Protein AF-A0A8X6L268-F1 (afdb_monomer_lite)

Sequence (143 aa):
MTLQFASKLGLEKKKINLAVSGLSENSTNIKWKINDAFISNNDSSYTSPLDFLIVPRITDFVPSIQPNLKIKRFNDINRSILADPSFDKPGKIDMIIGAELFYQILKDGRKVISDNVTLINSVFGFIVSGSILMQLTIKVIVS

Structure (mmCIF, N/CA/C/O backbone):
data_AF-A0A8X6L268-F1
#
_entry.id   AF-A0A8X6L268-F1
#
loop_
_atom_site.group_PDB
_atom_site.id
_atom_site.type_symbol
_atom_site.label_atom_id
_atom_site.label_alt_id
_atom_site.label_comp_id
_atom_site.label_asym_id
_atom_site.label_entity_id
_atom_site.label_seq_id
_atom_site.pdbx_PDB_ins_code
_atom_site.Cartn_x
_atom_site.Cartn_y
_atom_site.Cartn_z
_atom_site.occupancy
_atom_site.B_iso_or_equiv
_atom_site.auth_seq_id
_atom_site.auth_comp_id
_atom_site.auth_asym_id
_atom_site.auth_atom_id
_atom_site.pdbx_PDB_model_num
ATOM 1 N N . MET A 1 1 ? -7.104 -0.866 6.030 1.00 93.56 1 MET A N 1
ATOM 2 C CA . MET A 1 1 ? -6.013 -1.790 6.428 1.00 93.56 1 MET A CA 1
ATOM 3 C C . MET A 1 1 ? -6.600 -3.156 6.773 1.00 93.56 1 MET A C 1
ATOM 5 O O . MET A 1 1 ? -7.742 -3.216 7.221 1.00 93.56 1 MET A O 1
ATOM 9 N N . THR A 1 2 ? -5.869 -4.251 6.564 1.00 96.06 2 THR A N 1
ATOM 10 C CA . THR A 1 2 ? -6.323 -5.594 6.955 1.00 96.06 2 THR A CA 1
ATOM 11 C C . THR A 1 2 ? -6.147 -5.850 8.454 1.00 96.06 2 THR A C 1
ATOM 13 O O . THR A 1 2 ? -5.212 -5.358 9.088 1.00 96.06 2 THR A O 1
ATOM 16 N N . LEU A 1 3 ? -7.023 -6.675 9.035 1.00 95.75 3 LEU A N 1
ATOM 17 C CA . LEU A 1 3 ? -6.918 -7.097 10.437 1.00 95.75 3 LEU A CA 1
ATOM 18 C C . LEU A 1 3 ? -5.600 -7.833 10.727 1.00 95.75 3 LEU A C 1
ATOM 20 O O . LEU A 1 3 ? -5.016 -7.656 11.799 1.00 95.75 3 LEU A O 1
ATOM 24 N N . GLN A 1 4 ? -5.137 -8.649 9.776 1.00 95.50 4 GLN A N 1
ATOM 25 C CA . GLN A 1 4 ? -3.873 -9.376 9.885 1.00 95.50 4 GLN A CA 1
ATOM 26 C C . GLN A 1 4 ? -2.697 -8.400 10.005 1.00 95.50 4 GLN A C 1
ATOM 28 O O . GLN A 1 4 ? -1.884 -8.544 10.918 1.00 95.50 4 GLN A O 1
ATOM 33 N N . PHE A 1 5 ? -2.637 -7.387 9.137 1.00 95.44 5 PHE A N 1
ATOM 34 C CA . PHE A 1 5 ? -1.551 -6.411 9.140 1.00 95.44 5 PHE A CA 1
ATOM 35 C C . PHE A 1 5 ? -1.571 -5.527 10.388 1.00 95.44 5 PHE A C 1
ATOM 37 O O . PHE A 1 5 ? -0.555 -5.409 11.067 1.00 95.44 5 PHE A O 1
ATOM 44 N N . ALA A 1 6 ? -2.746 -5.020 10.773 1.00 95.38 6 ALA A N 1
ATOM 45 C CA . ALA A 1 6 ? -2.916 -4.263 12.013 1.00 95.38 6 ALA A CA 1
ATOM 46 C C . ALA A 1 6 ? -2.422 -5.041 13.246 1.00 95.38 6 ALA A C 1
ATOM 48 O O . ALA A 1 6 ? -1.781 -4.482 14.129 1.00 95.38 6 ALA A O 1
ATOM 49 N N . SER A 1 7 ? -2.711 -6.346 13.302 1.00 94.94 7 SER A N 1
ATOM 50 C CA . SER A 1 7 ? -2.280 -7.205 14.412 1.00 94.94 7 SER A CA 1
ATOM 51 C C . SER A 1 7 ? -0.780 -7.492 14.372 1.00 94.94 7 SER A C 1
ATOM 53 O O . SER A 1 7 ? -0.146 -7.495 15.421 1.00 94.94 7 SER A O 1
ATOM 55 N N . LYS A 1 8 ? -0.201 -7.676 13.178 1.00 96.38 8 LYS A N 1
ATOM 56 C CA . LYS A 1 8 ? 1.249 -7.839 12.992 1.00 96.38 8 LYS A CA 1
ATOM 57 C C . LYS A 1 8 ? 2.027 -6.608 13.463 1.00 96.38 8 LYS A C 1
ATOM 59 O O . LYS A 1 8 ? 3.102 -6.760 14.029 1.00 96.38 8 LYS A O 1
ATOM 64 N N . LEU A 1 9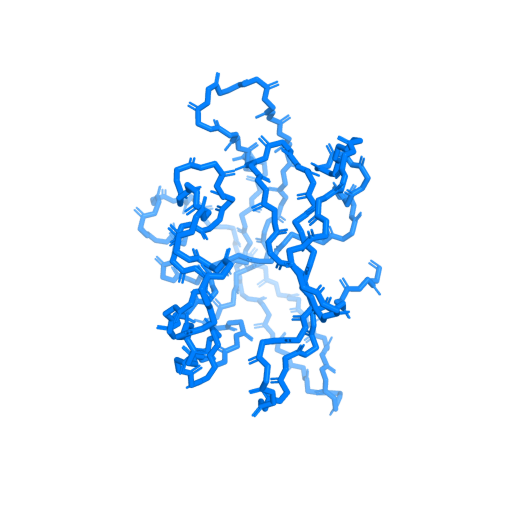 ? 1.482 -5.416 13.234 1.00 94.06 9 LEU A N 1
ATOM 65 C CA . LEU A 1 9 ? 2.071 -4.153 13.678 1.00 94.06 9 LEU A CA 1
ATOM 66 C C . LEU A 1 9 ? 1.806 -3.837 15.160 1.00 94.06 9 LEU A C 1
ATOM 68 O O . LEU A 1 9 ? 2.338 -2.857 15.666 1.00 94.06 9 LEU A O 1
ATOM 72 N N . GLY A 1 10 ? 0.980 -4.628 15.853 1.00 95.62 10 GLY A N 1
ATOM 73 C CA . GLY A 1 10 ? 0.621 -4.366 17.248 1.00 95.62 10 GLY A CA 1
ATOM 74 C C . GLY A 1 10 ? -0.185 -3.078 17.452 1.00 95.62 10 GLY A C 1
ATOM 75 O O . GLY A 1 10 ? -0.168 -2.525 18.546 1.00 95.62 10 GLY A O 1
ATOM 76 N N . LEU A 1 11 ? -0.878 -2.589 16.416 1.00 95.12 11 LEU A N 1
ATOM 77 C CA . LEU A 1 11 ? -1.604 -1.319 16.480 1.00 95.12 11 LEU A CA 1
ATOM 78 C C . LEU A 1 11 ? -2.873 -1.443 17.327 1.00 95.12 11 LEU A C 1
ATOM 80 O O . LEU A 1 11 ? -3.635 -2.414 17.208 1.00 95.12 11 LEU A O 1
ATOM 84 N N . GLU A 1 12 ? -3.118 -0.424 18.149 1.00 95.81 12 GLU A N 1
ATOM 85 C CA . GLU A 1 12 ? -4.331 -0.316 18.950 1.00 95.81 12 GLU A CA 1
ATOM 86 C C . GLU A 1 12 ? -5.553 -0.081 18.052 1.00 95.81 12 GLU A C 1
ATOM 88 O O . GLU A 1 12 ? -5.537 0.720 17.117 1.00 95.81 12 GLU A O 1
ATOM 93 N N . LYS A 1 13 ? -6.635 -0.812 18.333 1.00 96.38 13 LYS A N 1
ATOM 94 C CA . LYS A 1 13 ? -7.870 -0.787 17.545 1.00 96.38 13 LYS A CA 1
ATOM 95 C C . LYS A 1 13 ? -8.993 -0.203 18.388 1.00 96.38 13 LYS A C 1
ATOM 97 O O . LYS A 1 13 ? -9.313 -0.727 19.453 1.00 96.38 13 LYS A O 1
ATOM 102 N N . LYS A 1 14 ? -9.679 0.803 17.857 1.00 97.94 14 LYS A N 1
ATOM 103 C CA . LYS A 1 14 ? -10.867 1.408 18.461 1.00 97.94 14 LYS A CA 1
ATOM 104 C C . LYS A 1 14 ? -12.140 0.792 17.885 1.00 97.94 14 LYS A C 1
ATOM 106 O O . LYS A 1 14 ? -12.265 0.663 16.666 1.00 97.94 14 LYS A O 1
ATOM 111 N N . LYS A 1 15 ? -13.095 0.428 18.750 1.00 97.81 15 LYS A N 1
ATOM 112 C CA . LYS A 1 15 ? -14.415 -0.072 18.326 1.00 97.81 15 LYS A CA 1
ATOM 113 C C . LYS A 1 15 ? -15.201 1.020 17.611 1.00 97.81 15 LYS A C 1
ATOM 115 O O . LYS A 1 15 ? -15.287 2.141 18.108 1.00 97.81 15 LYS A O 1
ATOM 120 N N . ILE A 1 16 ? -15.816 0.657 16.492 1.00 98.12 16 ILE A N 1
ATOM 121 C CA . ILE A 1 16 ? -16.763 1.487 15.742 1.00 98.12 16 ILE A CA 1
ATOM 122 C C . ILE A 1 16 ? -17.883 0.614 15.165 1.00 98.12 16 ILE A C 1
ATOM 124 O O . ILE A 1 16 ? -17.789 -0.613 15.175 1.00 98.12 16 ILE A O 1
ATOM 128 N N . ASN A 1 17 ? -18.943 1.252 14.675 1.00 97.44 17 ASN A N 1
ATOM 129 C CA . ASN A 1 17 ? -20.015 0.606 13.925 1.00 97.44 17 ASN A CA 1
ATOM 130 C C . ASN A 1 17 ? -20.316 1.470 12.696 1.00 97.44 17 ASN A C 1
ATOM 132 O O . ASN A 1 17 ? -21.037 2.460 12.804 1.00 97.44 17 ASN A O 1
ATOM 136 N N . LEU A 1 18 ? -19.679 1.149 11.569 1.00 97.12 18 LEU A N 1
ATOM 137 C CA . LEU A 1 18 ? -19.751 1.938 10.339 1.00 97.12 18 LEU A CA 1
ATOM 138 C C . LEU A 1 18 ? -19.957 1.018 9.136 1.00 97.12 18 LEU A C 1
ATOM 140 O O . LEU A 1 18 ? -19.090 0.202 8.831 1.00 97.12 18 LEU A O 1
ATOM 144 N N . ALA A 1 19 ? -21.062 1.190 8.416 1.00 95.94 19 ALA A N 1
ATOM 145 C CA . ALA A 1 19 ? -21.267 0.520 7.139 1.00 95.94 19 ALA A CA 1
ATOM 146 C C . ALA A 1 19 ? -20.472 1.230 6.034 1.00 95.94 19 ALA A C 1
ATOM 148 O O . ALA A 1 19 ? -20.593 2.441 5.858 1.00 95.94 19 ALA A O 1
ATOM 149 N N . VAL A 1 20 ? -19.672 0.468 5.286 1.00 93.19 20 VAL A N 1
ATOM 150 C CA . VAL A 1 20 ? -18.963 0.942 4.091 1.00 93.19 20 VAL A CA 1
ATOM 151 C C . VAL A 1 20 ? -19.443 0.137 2.896 1.00 93.19 20 VAL A C 1
ATOM 153 O O . VAL A 1 20 ? -19.316 -1.087 2.890 1.00 93.19 20 VAL A O 1
ATOM 156 N N . SER A 1 21 ? -19.980 0.820 1.890 1.00 93.00 21 SER A N 1
ATOM 157 C CA . SER A 1 21 ? -20.415 0.211 0.632 1.00 93.00 21 SER A CA 1
ATOM 158 C C . SER A 1 21 ? -19.303 0.263 -0.410 1.00 93.00 21 SER A C 1
ATOM 160 O O . SER A 1 21 ? -18.594 1.261 -0.521 1.00 93.00 21 SER A O 1
ATOM 162 N N . GLY A 1 22 ? -19.148 -0.823 -1.164 1.00 86.69 22 GLY A N 1
ATOM 163 C CA . GLY A 1 22 ? -18.164 -0.954 -2.235 1.00 86.69 22 GLY A CA 1
ATOM 164 C C . GLY A 1 22 ? -18.790 -1.398 -3.556 1.00 86.69 22 GLY A C 1
ATOM 165 O O . GLY A 1 22 ? -19.937 -1.079 -3.867 1.00 86.69 22 GLY A O 1
ATOM 166 N N . LEU A 1 23 ? -18.016 -2.146 -4.347 1.00 86.38 23 LEU A N 1
ATOM 167 C CA . LEU A 1 23 ? -18.432 -2.637 -5.662 1.00 86.38 23 LEU A CA 1
ATOM 168 C C . LEU A 1 23 ? -19.732 -3.453 -5.586 1.00 86.38 23 LEU A C 1
ATOM 170 O O . LEU A 1 23 ? -19.868 -4.353 -4.754 1.00 86.38 23 LEU A O 1
ATOM 174 N N . SER A 1 24 ? -20.642 -3.188 -6.525 1.00 89.31 24 SER A N 1
ATOM 175 C CA . SER A 1 24 ? -21.971 -3.820 -6.611 1.00 89.31 24 SER A CA 1
ATOM 176 C C . SER A 1 24 ? -22.846 -3.602 -5.368 1.00 89.31 24 SER A C 1
ATOM 178 O O . SER A 1 24 ? -23.580 -4.503 -4.981 1.00 89.31 24 SER A O 1
ATOM 180 N N . GLU A 1 25 ? -22.715 -2.444 -4.705 1.00 88.44 25 GLU A N 1
ATOM 181 C CA . GLU A 1 25 ? -23.462 -2.070 -3.486 1.00 88.44 25 GLU A CA 1
ATOM 182 C C . GLU A 1 25 ? -23.273 -3.033 -2.301 1.00 88.44 25 GLU A C 1
ATOM 184 O O . GLU A 1 25 ? -23.975 -2.958 -1.290 1.00 88.44 25 GLU A O 1
ATOM 189 N N . ASN A 1 26 ? -22.267 -3.907 -2.374 1.00 88.31 26 ASN A N 1
ATOM 190 C CA . ASN A 1 26 ? -21.920 -4.784 -1.271 1.00 88.31 26 ASN A CA 1
ATOM 191 C C . ASN A 1 26 ? -21.404 -3.939 -0.110 1.00 88.31 26 ASN A C 1
ATOM 193 O O . ASN A 1 26 ? -20.383 -3.255 -0.227 1.00 88.31 26 ASN A O 1
ATOM 197 N N . SER A 1 27 ? -22.107 -4.002 1.018 1.00 91.75 27 SER A N 1
ATOM 198 C CA . SER A 1 27 ? -21.722 -3.294 2.231 1.00 91.75 27 SER A CA 1
ATOM 199 C C . SER A 1 27 ? -20.982 -4.212 3.196 1.00 91.75 27 SER A C 1
ATOM 201 O O . SER A 1 27 ? -21.313 -5.381 3.387 1.00 91.75 27 SER A O 1
ATOM 203 N N . THR A 1 28 ? -19.939 -3.671 3.815 1.00 93.19 28 THR A N 1
ATOM 204 C CA . THR A 1 28 ? -19.205 -4.307 4.904 1.00 93.19 28 THR A CA 1
ATOM 205 C C . THR A 1 28 ? -19.351 -3.445 6.144 1.00 93.19 28 THR A C 1
ATOM 207 O O . THR A 1 28 ? -19.020 -2.260 6.125 1.00 93.19 28 THR A O 1
ATOM 210 N N . ASN A 1 29 ? -19.816 -4.039 7.243 1.00 96.38 29 ASN A N 1
ATOM 211 C CA . ASN A 1 29 ? -19.844 -3.341 8.521 1.00 96.38 29 ASN A CA 1
ATOM 212 C C . ASN A 1 29 ? -18.463 -3.382 9.187 1.00 96.38 29 ASN A C 1
ATOM 214 O O . ASN A 1 29 ? -17.971 -4.445 9.585 1.00 96.38 29 ASN A O 1
ATOM 218 N N . ILE A 1 30 ? -17.843 -2.216 9.321 1.00 97.69 30 ILE A N 1
ATOM 219 C CA . ILE A 1 30 ? -16.542 -2.028 9.948 1.00 97.69 30 ILE A CA 1
ATOM 220 C C . ILE A 1 30 ? -16.715 -1.982 11.463 1.00 97.69 30 ILE A C 1
ATOM 222 O O . ILE A 1 30 ? -17.438 -1.146 12.004 1.00 97.69 30 ILE A O 1
ATOM 226 N N . LYS A 1 31 ? -16.003 -2.884 12.145 1.00 98.00 31 LYS A N 1
ATOM 227 C CA . LYS A 1 31 ? -16.037 -3.032 13.610 1.00 98.00 31 LYS A CA 1
ATOM 228 C C . LYS A 1 31 ? -14.906 -2.293 14.321 1.00 98.00 31 LYS A C 1
ATOM 230 O O . LYS A 1 31 ? -14.992 -2.038 15.521 1.00 98.00 31 LYS A O 1
ATOM 235 N N . TRP A 1 32 ? -13.829 -2.000 13.597 1.00 98.19 32 TRP A N 1
ATOM 236 C CA . TRP A 1 32 ? -12.601 -1.467 14.168 1.00 98.19 32 TRP A CA 1
ATOM 237 C C . TRP A 1 32 ? -11.989 -0.408 13.264 1.00 98.19 32 TRP A C 1
ATOM 239 O O . TRP A 1 32 ? -11.995 -0.554 12.039 1.00 98.19 32 TRP A O 1
ATOM 249 N N . LYS A 1 33 ? -11.399 0.612 13.879 1.00 97.75 33 LYS A N 1
ATOM 250 C CA . LYS A 1 33 ? -10.498 1.544 13.208 1.00 97.75 33 LYS A CA 1
ATOM 251 C C . LYS A 1 33 ? -9.215 1.751 13.998 1.00 97.75 33 LYS A C 1
ATOM 253 O O . LYS A 1 33 ? -9.176 1.473 15.194 1.00 97.75 33 LYS A O 1
ATOM 258 N N . ILE A 1 34 ? -8.189 2.229 13.316 1.00 97.25 34 ILE A N 1
ATOM 259 C CA . ILE A 1 34 ? -6.973 2.769 13.916 1.00 97.25 34 ILE A CA 1
ATOM 260 C C . ILE A 1 34 ? -7.036 4.279 13.740 1.00 97.25 34 ILE A C 1
ATOM 262 O O . ILE A 1 34 ? -7.361 4.752 12.649 1.00 97.25 34 ILE A O 1
ATOM 266 N N . ASN A 1 35 ? -6.746 4.987 14.824 1.00 94.75 35 ASN A N 1
ATOM 267 C CA . ASN A 1 35 ? -6.649 6.434 14.859 1.00 94.75 35 ASN A CA 1
ATOM 268 C C . ASN A 1 35 ? -5.191 6.859 14.904 1.00 94.75 35 ASN A C 1
ATOM 270 O O . ASN A 1 35 ? -4.381 6.136 15.486 1.00 94.75 35 ASN A O 1
ATOM 274 N N . ASP A 1 36 ? -4.907 8.043 14.365 1.00 91.38 36 ASP A N 1
ATOM 275 C CA . ASP A 1 36 ? -3.647 8.755 14.600 1.00 91.38 36 ASP A CA 1
ATOM 276 C C . ASP A 1 36 ? -2.409 7.908 14.238 1.00 91.38 36 ASP A C 1
ATOM 278 O O . ASP A 1 36 ? -1.343 8.027 14.845 1.00 91.38 36 ASP A O 1
ATOM 282 N N . ALA A 1 37 ? -2.549 7.010 13.254 1.00 92.94 37 ALA A N 1
ATOM 283 C CA . ALA A 1 37 ? -1.422 6.255 12.730 1.00 92.94 37 ALA A CA 1
ATOM 284 C C . ALA A 1 37 ? -0.620 7.125 11.767 1.00 92.94 37 ALA A C 1
ATOM 286 O O . ALA A 1 37 ? -1.136 8.064 11.168 1.00 92.94 37 ALA A O 1
ATOM 287 N N . PHE A 1 38 ? 0.647 6.774 11.582 1.00 93.38 38 PHE A N 1
ATOM 288 C CA . PHE A 1 38 ? 1.531 7.449 10.644 1.00 93.38 38 PHE A CA 1
ATOM 289 C C . PHE A 1 38 ? 2.039 6.450 9.615 1.00 93.38 38 PHE A C 1
ATOM 291 O O . PHE A 1 38 ? 2.447 5.338 9.960 1.00 93.38 38 PHE A O 1
ATOM 298 N N . ILE A 1 39 ? 2.014 6.851 8.347 1.00 92.69 39 ILE A N 1
ATOM 299 C CA . ILE A 1 39 ? 2.743 6.161 7.287 1.00 92.69 39 ILE A CA 1
ATOM 300 C C . ILE A 1 39 ? 4.042 6.913 7.033 1.00 92.69 39 ILE A C 1
ATOM 302 O O . ILE A 1 39 ? 4.029 8.136 6.907 1.00 92.69 39 ILE A O 1
ATOM 306 N N . SER A 1 40 ? 5.144 6.179 6.928 1.00 93.12 40 SER A N 1
ATOM 307 C CA . SER A 1 40 ? 6.469 6.743 6.675 1.00 93.12 40 SER A CA 1
ATOM 308 C C . SER A 1 40 ? 7.204 5.905 5.639 1.00 93.12 40 SER A C 1
ATOM 310 O O . SER A 1 40 ? 6.977 4.698 5.529 1.00 93.12 40 SER A O 1
ATOM 312 N N . ASN A 1 41 ? 8.066 6.541 4.851 1.00 92.94 41 ASN A N 1
ATOM 313 C CA . ASN A 1 41 ? 8.989 5.824 3.975 1.00 92.94 41 ASN A CA 1
ATOM 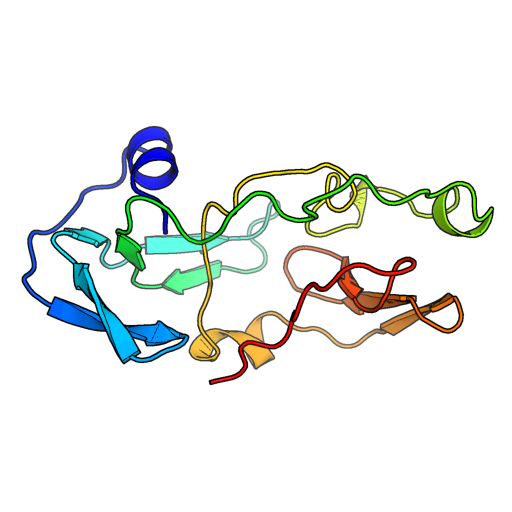314 C C . ASN A 1 41 ? 10.238 5.355 4.749 1.00 92.94 41 ASN A C 1
ATOM 316 O O . ASN A 1 41 ? 10.448 5.726 5.902 1.00 92.94 41 ASN A O 1
ATOM 320 N N . ASN A 1 42 ? 11.073 4.521 4.119 1.00 87.25 42 ASN A N 1
ATOM 321 C CA . ASN A 1 42 ? 12.194 3.856 4.800 1.00 87.25 42 ASN A CA 1
ATOM 322 C C . ASN A 1 42 ? 13.226 4.815 5.413 1.00 87.25 42 ASN A C 1
ATOM 324 O O . ASN A 1 42 ? 13.815 4.487 6.438 1.00 87.25 42 ASN A O 1
ATOM 328 N N . ASP A 1 43 ? 13.468 5.968 4.789 1.00 92.31 43 ASP A N 1
ATOM 329 C CA . ASP A 1 43 ? 14.419 6.974 5.278 1.00 92.31 43 ASP A CA 1
ATOM 330 C C . ASP A 1 43 ? 13.757 8.051 6.155 1.00 92.31 43 ASP A C 1
ATOM 332 O O . ASP A 1 43 ? 14.422 8.989 6.586 1.00 92.31 43 ASP A O 1
ATOM 336 N N . SER A 1 44 ? 12.455 7.912 6.437 1.00 94.25 44 SER A N 1
ATOM 337 C CA . SER A 1 44 ? 11.641 8.862 7.206 1.00 94.25 44 SER A CA 1
ATOM 338 C C . SER A 1 44 ? 11.582 10.287 6.633 1.00 94.25 44 SER A C 1
ATOM 340 O O . SER A 1 44 ? 11.109 11.197 7.314 1.00 94.25 44 SER A O 1
ATOM 342 N N . SER A 1 45 ? 12.009 10.508 5.384 1.00 95.00 45 SER A N 1
ATOM 343 C CA . SER A 1 45 ? 11.915 11.818 4.717 1.00 95.00 45 SER A CA 1
ATOM 344 C C . SER A 1 45 ? 10.477 12.222 4.376 1.00 95.00 45 SER A C 1
ATOM 346 O O . SER A 1 45 ? 10.200 13.399 4.150 1.00 95.00 45 SER A O 1
ATOM 348 N N . TYR A 1 46 ? 9.555 11.260 4.353 1.00 94.69 46 TYR A N 1
ATOM 349 C CA . TYR A 1 46 ? 8.123 11.488 4.236 1.00 94.69 46 TYR A CA 1
ATOM 350 C C . TYR A 1 46 ? 7.402 10.787 5.379 1.00 94.69 46 TYR A C 1
ATOM 352 O O . TYR A 1 46 ? 7.628 9.602 5.628 1.00 94.69 46 TYR A O 1
ATOM 360 N N . THR A 1 47 ? 6.509 11.514 6.046 1.00 96.06 47 THR A N 1
ATOM 361 C CA . THR A 1 47 ? 5.589 10.974 7.045 1.00 96.06 47 THR A CA 1
ATOM 362 C C . THR A 1 47 ? 4.249 11.689 6.928 1.00 96.06 47 THR A C 1
ATOM 364 O O . THR A 1 47 ? 4.223 12.909 6.777 1.00 96.06 47 THR A O 1
ATOM 367 N N . SER A 1 48 ? 3.145 10.947 7.002 1.00 94.00 48 SER A N 1
ATOM 368 C CA . SER A 1 48 ? 1.797 11.519 6.965 1.00 94.00 48 SER A CA 1
ATOM 369 C C . SER A 1 48 ? 0.858 10.807 7.944 1.00 94.00 48 SER A C 1
ATOM 371 O O . SER A 1 48 ? 0.918 9.573 8.032 1.00 94.00 48 SER A O 1
ATOM 373 N N . PRO A 1 49 ? 0.017 11.545 8.696 1.00 94.38 49 PRO A N 1
ATOM 374 C CA . PRO A 1 49 ? -1.002 10.945 9.545 1.00 94.38 49 PRO A CA 1
ATOM 375 C C . PRO A 1 49 ? -2.124 10.329 8.699 1.00 94.38 49 PRO A C 1
ATOM 377 O O . PRO A 1 49 ? -2.537 10.895 7.685 1.00 94.38 49 PRO A O 1
ATOM 380 N N . LEU A 1 50 ? -2.639 9.176 9.123 1.00 91.94 50 LEU A N 1
ATOM 381 C CA . LEU A 1 50 ? -3.718 8.472 8.446 1.00 91.94 50 LEU A CA 1
ATOM 382 C C . LEU A 1 50 ? -4.546 7.629 9.424 1.00 91.94 50 LEU A C 1
ATOM 384 O O . LEU A 1 50 ? -4.013 6.842 10.206 1.00 91.94 50 LEU A O 1
ATOM 388 N N . ASP A 1 51 ? -5.867 7.739 9.320 1.00 94.50 51 ASP A N 1
ATOM 389 C CA . ASP A 1 51 ? -6.804 6.846 9.998 1.00 94.50 51 ASP A CA 1
ATOM 390 C C . ASP A 1 51 ? -7.099 5.633 9.106 1.00 94.50 51 ASP A C 1
ATOM 392 O O . ASP A 1 51 ? -7.302 5.757 7.898 1.00 94.50 51 ASP A O 1
ATOM 396 N N . PHE A 1 52 ? -7.198 4.442 9.700 1.00 95.44 52 PHE A N 1
ATOM 397 C CA . PHE A 1 52 ? -7.497 3.223 8.947 1.00 95.44 52 PHE A CA 1
ATOM 398 C C . PHE A 1 52 ? -8.762 2.535 9.434 1.00 95.44 52 PHE A C 1
ATOM 400 O O . PHE A 1 52 ? -8.852 2.104 10.580 1.00 95.44 52 PHE A O 1
ATOM 407 N N . LEU A 1 53 ? -9.692 2.285 8.514 1.00 97.19 53 LEU A N 1
ATOM 408 C CA . LEU A 1 53 ? -10.744 1.292 8.718 1.00 97.19 53 LEU A CA 1
ATOM 409 C C . LEU A 1 53 ? -10.152 -0.119 8.609 1.00 97.19 53 LEU A C 1
ATOM 411 O O . LEU A 1 53 ? -9.359 -0.410 7.700 1.00 97.19 53 LEU A O 1
ATOM 415 N N . ILE A 1 54 ? -10.527 -0.999 9.540 1.00 97.12 54 ILE A N 1
ATOM 416 C CA . ILE A 1 54 ? -10.038 -2.378 9.581 1.00 97.12 54 ILE A CA 1
ATOM 417 C C . ILE A 1 54 ? -11.039 -3.315 8.922 1.00 97.12 54 ILE A C 1
ATOM 419 O O . ILE A 1 54 ? -12.155 -3.510 9.405 1.00 97.12 54 ILE A O 1
ATOM 423 N N . VAL A 1 55 ? -10.583 -3.957 7.853 1.00 95.50 55 VAL A N 1
ATOM 424 C CA . VAL A 1 55 ? -11.325 -4.981 7.114 1.00 95.50 55 VAL A CA 1
ATOM 425 C C . VAL A 1 55 ? -10.648 -6.345 7.273 1.00 95.50 55 VAL A C 1
ATOM 427 O O . VAL A 1 55 ? -9.433 -6.412 7.474 1.00 95.50 55 VAL A O 1
ATOM 430 N N . PRO A 1 56 ? -11.383 -7.465 7.180 1.00 92.62 56 PRO A N 1
ATOM 431 C CA . PRO A 1 56 ? -10.761 -8.789 7.187 1.00 92.62 56 PRO A CA 1
ATOM 432 C C . PRO A 1 56 ? -9.874 -9.005 5.951 1.00 92.62 56 PRO A C 1
ATOM 434 O O . PRO A 1 56 ? -8.825 -9.643 6.040 1.00 92.62 56 PRO A O 1
ATOM 437 N N . ARG A 1 57 ? -10.280 -8.445 4.806 1.00 91.19 57 ARG A N 1
ATOM 438 C CA . ARG A 1 57 ? -9.619 -8.575 3.508 1.00 91.19 57 ARG A CA 1
ATOM 439 C C . ARG A 1 57 ? -9.962 -7.370 2.633 1.00 91.19 57 ARG A C 1
ATOM 441 O O . ARG A 1 57 ? -11.071 -6.860 2.732 1.00 91.19 57 ARG A O 1
ATOM 448 N N . ILE A 1 58 ? -9.020 -6.945 1.793 1.00 90.81 58 ILE A N 1
ATOM 449 C CA . ILE A 1 58 ? -9.216 -5.867 0.813 1.00 90.81 58 ILE A CA 1
ATOM 450 C C . ILE A 1 58 ? -9.618 -6.454 -0.547 1.00 90.81 58 ILE A C 1
ATOM 452 O O . ILE A 1 58 ? -10.705 -6.184 -1.041 1.00 90.81 58 ILE A O 1
ATOM 456 N N . THR A 1 59 ? -8.777 -7.318 -1.113 1.00 89.94 59 THR A N 1
ATOM 457 C CA . THR A 1 59 ? -9.018 -8.014 -2.387 1.00 89.94 59 THR A CA 1
ATOM 458 C C . THR A 1 59 ? -8.509 -9.453 -2.327 1.00 89.94 59 THR A C 1
ATOM 460 O O . THR A 1 59 ? -7.847 -9.869 -1.364 1.00 89.94 59 THR A O 1
ATOM 463 N N . ASP A 1 60 ? -8.775 -10.211 -3.392 1.00 90.25 60 ASP A N 1
ATOM 464 C CA . ASP A 1 60 ? -7.974 -11.377 -3.760 1.00 90.25 60 ASP A CA 1
ATOM 465 C C . ASP A 1 60 ? -6.504 -11.032 -4.033 1.00 90.25 60 ASP A C 1
ATOM 467 O O . ASP A 1 60 ? -6.062 -9.902 -3.810 1.00 90.25 60 ASP A O 1
ATOM 471 N N . PHE A 1 61 ? -5.717 -12.042 -4.403 1.00 86.69 61 PHE A N 1
ATOM 472 C CA . PHE A 1 61 ? -4.296 -11.856 -4.668 1.00 86.69 61 PHE A CA 1
ATOM 473 C C . PHE A 1 61 ? -4.117 -10.900 -5.850 1.00 86.69 61 PHE A C 1
ATOM 475 O O . PHE A 1 61 ? -4.822 -11.004 -6.854 1.00 86.69 61 PHE A O 1
ATOM 482 N N . VAL A 1 62 ? -3.179 -9.970 -5.707 1.00 83.88 62 VAL A N 1
ATOM 483 C CA . VAL A 1 62 ? -2.816 -8.984 -6.719 1.00 83.88 62 VAL A CA 1
ATOM 484 C C . VAL A 1 62 ? -1.303 -9.063 -6.952 1.00 83.88 62 VAL A C 1
ATOM 486 O O . VAL A 1 62 ? -0.552 -8.956 -5.984 1.00 83.88 62 VAL A O 1
ATOM 489 N N . PRO A 1 63 ? -0.851 -9.245 -8.205 1.00 85.25 63 PRO A N 1
ATOM 490 C CA . PRO A 1 63 ? -1.664 -9.710 -9.331 1.00 85.25 63 PRO A CA 1
ATOM 491 C C . PRO A 1 63 ? -2.275 -11.096 -9.039 1.00 85.25 63 PRO A C 1
ATOM 493 O O . PRO A 1 63 ? -1.754 -11.855 -8.226 1.00 85.25 63 PRO A O 1
ATOM 496 N N . SER A 1 64 ? -3.390 -11.443 -9.681 1.00 85.88 64 SER A N 1
ATOM 497 C CA . SER A 1 64 ? -4.032 -12.757 -9.490 1.00 85.88 64 SER A CA 1
ATOM 498 C C . SER A 1 64 ? -3.202 -13.899 -10.082 1.00 85.88 64 SER A C 1
ATOM 500 O O . SER A 1 64 ? -3.213 -15.018 -9.571 1.00 85.88 64 SER A O 1
ATOM 502 N N . ILE A 1 65 ? -2.449 -13.598 -11.139 1.00 83.12 65 ILE A N 1
ATOM 503 C CA . ILE A 1 65 ? -1.522 -14.499 -11.819 1.00 83.12 65 ILE A CA 1
ATOM 504 C C . ILE A 1 65 ? -0.179 -13.785 -11.918 1.00 83.12 65 ILE A C 1
ATOM 506 O O . ILE A 1 65 ? -0.122 -12.591 -12.205 1.00 83.12 65 ILE A O 1
ATOM 510 N N . GLN A 1 66 ? 0.913 -14.513 -11.694 1.00 83.88 66 GLN A N 1
ATOM 511 C CA . GLN A 1 66 ? 2.250 -13.967 -11.881 1.00 83.88 66 GLN A CA 1
ATOM 512 C C . GLN A 1 66 ? 2.461 -13.572 -13.356 1.00 83.88 66 GLN A C 1
ATOM 514 O O . GLN A 1 66 ? 2.394 -14.446 -14.226 1.00 83.88 66 GLN A O 1
ATOM 519 N N . PRO A 1 67 ? 2.727 -12.289 -13.666 1.00 77.94 67 PRO A N 1
ATOM 520 C CA . PRO A 1 67 ? 2.970 -11.862 -15.032 1.00 77.94 67 PRO A CA 1
ATOM 521 C C . PRO A 1 67 ? 4.258 -12.477 -15.584 1.00 77.94 67 PRO A C 1
ATOM 523 O O . PRO A 1 67 ? 5.265 -12.634 -14.889 1.00 77.94 67 PRO A O 1
ATOM 526 N N . ASN A 1 68 ? 4.253 -12.772 -16.883 1.00 75.12 68 ASN A N 1
ATOM 527 C CA . ASN A 1 68 ? 5.449 -13.224 -17.579 1.00 75.12 68 ASN A CA 1
ATOM 528 C C . ASN A 1 68 ? 6.380 -12.034 -17.866 1.00 75.12 68 ASN A C 1
ATOM 530 O O . ASN A 1 68 ? 6.225 -11.329 -18.862 1.00 75.12 68 ASN A O 1
ATOM 534 N N . LEU A 1 69 ? 7.382 -11.836 -17.007 1.00 73.94 69 LEU A N 1
ATOM 535 C CA . LEU A 1 69 ? 8.361 -10.751 -17.132 1.00 73.94 69 LEU A CA 1
ATOM 536 C C . LEU A 1 69 ? 9.519 -11.039 -18.106 1.00 73.94 69 LEU A C 1
ATOM 538 O O . LEU A 1 69 ? 10.515 -10.322 -18.087 1.00 73.94 69 LEU A O 1
ATOM 542 N N . LYS A 1 70 ? 9.425 -12.041 -18.995 1.00 63.72 70 LYS A N 1
ATOM 543 C CA . LYS A 1 70 ? 10.493 -12.367 -19.972 1.00 63.72 70 LYS A CA 1
ATOM 544 C C . LYS A 1 70 ? 10.780 -11.264 -21.009 1.00 63.72 70 LYS A C 1
ATOM 546 O O . LYS A 1 70 ? 11.636 -11.439 -21.875 1.00 63.72 70 LYS A O 1
ATOM 551 N N . ILE A 1 71 ? 10.102 -10.120 -20.938 1.00 60.88 71 ILE A N 1
ATOM 552 C CA . ILE A 1 71 ? 10.435 -8.931 -21.723 1.00 60.88 71 ILE A CA 1
ATOM 553 C C . ILE A 1 71 ? 11.751 -8.361 -21.171 1.00 60.88 71 ILE A C 1
ATOM 555 O O . ILE A 1 71 ? 11.793 -7.902 -20.032 1.00 60.88 71 ILE A O 1
ATOM 559 N N . LYS A 1 72 ? 12.815 -8.353 -21.992 1.00 56.09 72 LYS A N 1
ATOM 560 C CA . LYS A 1 72 ? 14.189 -7.935 -21.620 1.00 56.09 72 LYS A CA 1
ATOM 561 C C . LYS A 1 72 ? 14.253 -6.670 -20.746 1.00 56.09 72 LYS A C 1
ATOM 563 O O . LYS A 1 72 ? 15.040 -6.619 -19.814 1.00 56.09 72 LYS A O 1
ATOM 568 N N . ARG A 1 73 ? 13.368 -5.700 -20.997 1.00 64.25 73 ARG A N 1
ATOM 569 C CA . ARG A 1 73 ? 13.300 -4.399 -20.308 1.00 64.25 73 ARG A CA 1
ATOM 570 C C . ARG A 1 73 ? 12.933 -4.461 -18.817 1.00 64.25 73 ARG A C 1
ATOM 572 O O . ARG A 1 73 ? 13.209 -3.498 -18.111 1.00 64.25 73 ARG A O 1
ATOM 579 N N . PHE A 1 74 ? 12.336 -5.550 -18.320 1.00 70.06 74 PHE A N 1
ATOM 580 C CA . PHE A 1 74 ? 12.071 -5.714 -16.880 1.00 70.06 74 PHE A CA 1
ATOM 581 C C . PHE A 1 74 ? 13.291 -6.189 -16.093 1.00 70.06 74 PHE A C 1
ATOM 583 O O . PHE A 1 74 ? 13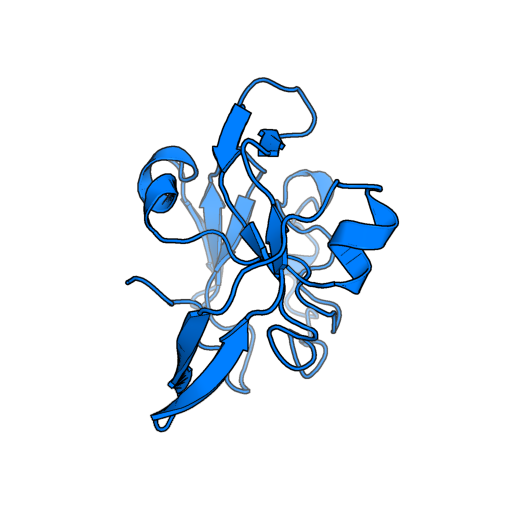.412 -5.851 -14.917 1.00 70.06 74 PHE A O 1
ATOM 590 N N . ASN A 1 75 ? 14.200 -6.934 -16.728 1.00 69.00 75 ASN A N 1
ATOM 591 C CA . ASN A 1 75 ? 15.421 -7.408 -16.072 1.00 69.00 75 ASN A CA 1
ATOM 592 C C . ASN A 1 75 ? 16.365 -6.251 -15.712 1.00 69.00 75 ASN A C 1
ATOM 594 O O . ASN A 1 75 ? 17.133 -6.370 -14.763 1.00 69.00 75 ASN A O 1
ATOM 598 N N . ASP A 1 76 ? 16.258 -5.128 -16.426 1.00 73.62 76 ASP A N 1
ATOM 599 C CA . ASP A 1 76 ? 17.069 -3.928 -16.202 1.00 73.62 76 ASP A CA 1
ATOM 600 C C . ASP A 1 76 ? 16.512 -3.023 -15.086 1.00 73.62 76 ASP A C 1
ATOM 602 O O . ASP A 1 76 ? 17.139 -2.031 -14.706 1.00 73.62 76 ASP A O 1
ATOM 606 N N . ILE A 1 77 ? 15.316 -3.317 -14.557 1.00 80.56 77 ILE A N 1
ATOM 607 C CA . ILE A 1 77 ? 14.742 -2.540 -13.457 1.00 80.56 77 ILE A CA 1
ATOM 608 C C . ILE A 1 77 ? 15.391 -2.992 -12.154 1.00 80.56 77 ILE A C 1
ATOM 610 O O . ILE A 1 77 ? 15.170 -4.107 -11.678 1.00 80.56 77 ILE A O 1
ATOM 614 N N . ASN A 1 78 ? 16.134 -2.084 -11.525 1.00 88.25 78 ASN A N 1
ATOM 615 C CA . ASN A 1 78 ? 16.579 -2.290 -10.159 1.00 88.25 78 ASN A CA 1
ATOM 616 C C . ASN A 1 78 ? 15.351 -2.394 -9.230 1.00 88.25 78 ASN A C 1
ATOM 618 O O . ASN A 1 78 ? 14.659 -1.410 -8.985 1.00 88.25 78 ASN A O 1
ATOM 622 N N . ARG A 1 79 ? 15.067 -3.582 -8.690 1.00 86.81 79 ARG A N 1
ATOM 623 C CA . ARG A 1 79 ? 13.908 -3.785 -7.804 1.00 86.81 79 ARG A CA 1
ATOM 624 C C . ARG A 1 79 ? 13.992 -2.976 -6.506 1.00 86.81 79 ARG A C 1
ATOM 626 O O . ARG A 1 79 ? 12.952 -2.705 -5.918 1.00 86.81 79 ARG A O 1
ATOM 633 N N . SER A 1 80 ? 15.185 -2.552 -6.077 1.00 88.75 80 SER A N 1
ATOM 634 C CA . SER A 1 80 ? 15.356 -1.783 -4.836 1.00 88.75 80 SER A CA 1
ATOM 635 C C . SER A 1 80 ? 14.809 -0.356 -4.914 1.00 88.75 80 SER A C 1
ATOM 637 O O . SER A 1 80 ? 14.646 0.273 -3.876 1.00 88.75 80 SER A O 1
ATOM 639 N N . ILE A 1 81 ? 14.564 0.172 -6.121 1.00 89.56 81 ILE A N 1
ATOM 640 C CA . ILE A 1 81 ? 14.003 1.521 -6.304 1.00 89.56 81 ILE A CA 1
ATOM 641 C C . ILE A 1 81 ? 12.474 1.518 -6.392 1.00 89.56 81 ILE A C 1
ATOM 643 O O . ILE A 1 81 ? 11.879 2.585 -6.521 1.00 89.56 81 ILE A O 1
ATOM 647 N N . LEU A 1 82 ? 11.836 0.343 -6.388 1.00 90.56 82 LEU A N 1
ATOM 648 C CA . LEU A 1 82 ? 10.386 0.213 -6.505 1.00 90.56 82 LEU A CA 1
ATOM 649 C C . LEU A 1 82 ? 9.715 0.357 -5.139 1.00 90.56 82 LEU A C 1
ATOM 651 O O . LEU A 1 82 ? 10.225 -0.149 -4.143 1.00 90.56 82 LEU A O 1
ATOM 655 N N . ALA A 1 83 ? 8.530 0.970 -5.120 1.00 92.19 83 ALA A N 1
ATOM 656 C CA . ALA A 1 83 ? 7.695 1.040 -3.918 1.00 92.19 83 ALA A CA 1
ATOM 657 C C . ALA A 1 83 ? 7.214 -0.350 -3.461 1.00 92.19 83 ALA A C 1
ATOM 659 O O . ALA A 1 83 ? 7.002 -0.584 -2.276 1.00 92.19 83 ALA A O 1
ATOM 660 N N . ASP A 1 84 ? 7.078 -1.282 -4.406 1.00 90.12 84 ASP A N 1
ATOM 661 C CA . ASP A 1 84 ? 6.829 -2.698 -4.148 1.00 90.12 84 ASP A CA 1
ATOM 662 C C . ASP A 1 84 ? 7.809 -3.544 -4.981 1.00 90.12 84 ASP A C 1
ATOM 664 O O . ASP A 1 84 ? 7.577 -3.777 -6.173 1.00 90.12 84 ASP A O 1
ATOM 668 N N . PRO A 1 85 ? 8.924 -4.013 -4.387 1.00 89.06 85 PRO A N 1
ATOM 669 C CA . PRO A 1 85 ? 9.888 -4.883 -5.064 1.00 89.06 85 PRO A CA 1
ATOM 670 C C . PRO A 1 85 ? 9.310 -6.234 -5.514 1.00 89.06 85 PRO A C 1
ATOM 672 O O . PRO A 1 85 ? 9.939 -6.934 -6.309 1.00 89.06 85 PRO A O 1
ATOM 675 N N . SER A 1 86 ? 8.139 -6.611 -4.994 1.00 88.25 86 SER A N 1
ATOM 676 C CA . SER A 1 86 ? 7.418 -7.856 -5.267 1.00 88.25 86 SER A CA 1
ATOM 677 C C . SER A 1 86 ? 6.144 -7.664 -6.093 1.00 88.25 86 SER A C 1
ATOM 679 O O . SER A 1 86 ? 5.309 -8.564 -6.117 1.00 88.25 86 SER A O 1
ATOM 681 N N . PHE A 1 87 ? 6.009 -6.539 -6.808 1.00 85.88 87 PHE A N 1
ATOM 682 C CA . PHE A 1 87 ? 4.819 -6.194 -7.605 1.00 85.88 87 PHE A CA 1
ATOM 683 C C . PHE A 1 87 ? 4.375 -7.275 -8.614 1.00 85.88 87 PHE A C 1
ATOM 685 O O . PHE A 1 87 ? 3.245 -7.258 -9.098 1.00 85.88 87 PHE A O 1
ATOM 692 N N . ASP A 1 88 ? 5.284 -8.177 -8.986 1.00 84.69 88 ASP A N 1
ATOM 693 C CA . ASP A 1 88 ? 5.118 -9.270 -9.942 1.00 84.69 88 ASP A CA 1
ATOM 694 C C . ASP A 1 88 ? 4.764 -10.614 -9.287 1.00 84.69 88 ASP A C 1
ATOM 696 O O . ASP A 1 88 ? 4.646 -11.635 -9.967 1.00 84.69 88 ASP A O 1
ATOM 700 N N . LYS A 1 89 ? 4.614 -10.659 -7.965 1.00 87.38 89 LYS A N 1
ATOM 701 C CA . LYS A 1 89 ? 4.244 -11.868 -7.230 1.00 87.38 89 LYS A CA 1
ATOM 702 C C . LYS A 1 89 ? 2.815 -11.734 -6.719 1.00 87.38 89 LYS A C 1
ATOM 704 O O . LYS A 1 89 ? 2.519 -10.742 -6.061 1.00 87.38 89 LYS A O 1
ATOM 709 N N . PRO A 1 90 ? 1.942 -12.731 -6.951 1.00 89.12 90 PRO A N 1
ATOM 710 C CA . PRO A 1 90 ? 0.620 -12.742 -6.347 1.00 89.12 90 PRO A CA 1
ATOM 711 C C . PRO A 1 90 ? 0.687 -12.573 -4.830 1.00 89.12 90 PRO A C 1
ATOM 713 O O . PRO A 1 90 ? 1.295 -13.387 -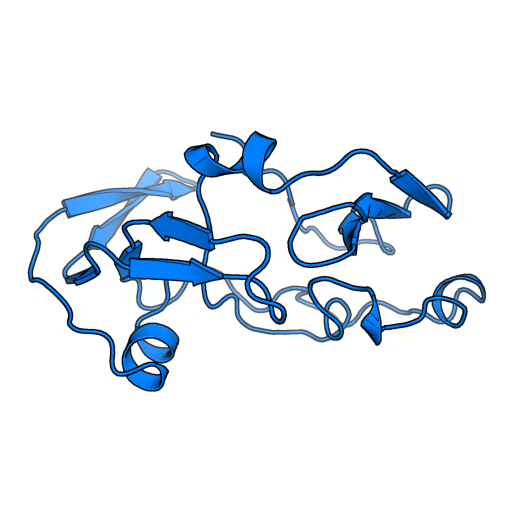4.132 1.00 89.12 90 PRO A O 1
ATOM 716 N N . GLY A 1 91 ? 0.067 -11.508 -4.325 1.00 88.25 91 GLY A N 1
ATOM 717 C CA . GLY A 1 91 ? 0.135 -11.137 -2.917 1.00 88.25 91 GLY A CA 1
ATOM 718 C C . GLY A 1 91 ? -1.157 -10.510 -2.414 1.00 88.25 91 GLY A C 1
ATOM 719 O O . GLY A 1 91 ? -1.992 -10.034 -3.179 1.00 88.25 91 GLY A O 1
ATOM 720 N N . LYS A 1 92 ? -1.350 -10.528 -1.096 1.00 90.62 92 LYS A N 1
ATOM 721 C CA . LYS A 1 92 ? -2.467 -9.814 -0.468 1.00 90.62 92 LYS A CA 1
ATOM 722 C C . LYS A 1 92 ? -2.122 -8.331 -0.343 1.00 90.62 92 LYS A C 1
ATOM 724 O O . LYS A 1 92 ? -0.972 -7.983 -0.106 1.00 90.62 92 LYS A O 1
ATOM 729 N N . ILE A 1 93 ? -3.138 -7.477 -0.423 1.00 90.38 93 ILE A N 1
ATOM 730 C CA . ILE A 1 93 ? -3.008 -6.056 -0.091 1.00 90.38 93 ILE A CA 1
ATOM 731 C C . ILE A 1 93 ? -3.227 -5.879 1.412 1.00 90.38 93 ILE A C 1
ATOM 733 O O . ILE A 1 93 ? -4.275 -6.261 1.936 1.00 90.38 93 ILE A O 1
ATOM 737 N N . ASP A 1 94 ? -2.257 -5.271 2.093 1.00 92.81 94 ASP A N 1
ATOM 738 C CA . ASP A 1 94 ? -2.330 -4.980 3.527 1.00 92.81 94 ASP A CA 1
ATOM 739 C C . ASP A 1 94 ? -3.076 -3.674 3.828 1.00 92.81 94 ASP A C 1
ATOM 741 O O . ASP A 1 94 ? -3.812 -3.567 4.816 1.00 92.81 94 ASP A O 1
ATOM 745 N N . MET A 1 95 ? -2.924 -2.668 2.965 1.00 93.56 95 MET A N 1
ATOM 746 C CA . MET A 1 95 ? -3.505 -1.339 3.145 1.00 93.56 95 MET A CA 1
ATOM 747 C C . MET A 1 95 ? -3.930 -0.736 1.808 1.00 93.56 95 MET A C 1
ATOM 749 O O . MET A 1 95 ? -3.256 -0.920 0.801 1.00 93.56 95 MET A O 1
ATOM 753 N N . ILE A 1 96 ? -5.017 0.032 1.831 1.00 91.19 96 ILE A N 1
ATOM 754 C CA . ILE A 1 96 ? -5.334 1.027 0.805 1.00 91.19 96 ILE A CA 1
ATOM 755 C C . ILE A 1 96 ? -5.206 2.384 1.486 1.00 91.19 96 ILE A C 1
ATOM 757 O O . ILE A 1 96 ? -5.671 2.540 2.617 1.00 91.19 96 ILE A O 1
ATOM 761 N N . ILE A 1 97 ? -4.556 3.314 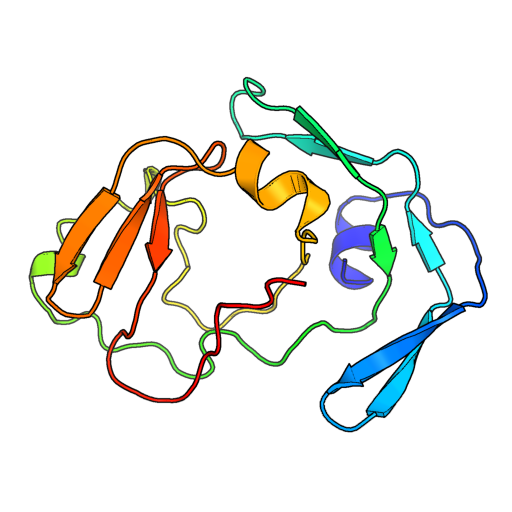0.797 1.00 89.69 97 ILE A N 1
ATOM 762 C CA . ILE A 1 97 ? -4.508 4.732 1.146 1.00 89.69 97 ILE A CA 1
ATOM 763 C C . ILE A 1 97 ? -5.531 5.416 0.240 1.00 89.69 97 ILE A C 1
ATOM 765 O O . ILE A 1 97 ? -5.551 5.124 -0.961 1.00 89.69 97 ILE A O 1
ATOM 769 N N . GLY A 1 98 ? -6.410 6.240 0.809 1.00 84.06 98 GLY A N 1
ATOM 770 C CA . GLY A 1 98 ? -7.405 6.960 0.023 1.00 84.06 98 GLY A CA 1
ATOM 771 C C . GLY A 1 98 ? -6.775 8.091 -0.794 1.00 84.06 98 GLY A C 1
ATOM 772 O O . GLY A 1 98 ? -5.559 8.323 -0.759 1.00 84.06 98 GLY A O 1
ATOM 773 N N . ALA A 1 99 ? -7.590 8.796 -1.579 1.00 87.19 99 ALA A N 1
ATOM 774 C CA . ALA A 1 99 ? -7.077 9.851 -2.449 1.00 87.19 99 ALA A CA 1
ATOM 775 C C . ALA A 1 99 ? -6.594 11.093 -1.687 1.00 87.19 99 ALA A C 1
ATOM 777 O O . ALA A 1 99 ? -5.899 11.925 -2.271 1.00 87.19 99 ALA A O 1
ATOM 778 N N . GLU A 1 100 ? -6.883 11.208 -0.387 1.00 87.94 100 GLU A N 1
ATOM 779 C CA . GLU A 1 100 ? -6.452 12.322 0.460 1.00 87.94 100 GLU A CA 1
ATOM 780 C C . GLU A 1 100 ? -4.929 12.528 0.468 1.00 87.94 100 GLU A C 1
ATOM 782 O O . GLU A 1 100 ? -4.460 13.659 0.601 1.00 87.94 100 GLU A O 1
ATOM 787 N N . LEU A 1 101 ? -4.147 11.462 0.255 1.00 89.44 101 LEU A N 1
ATOM 788 C CA . LEU A 1 101 ? -2.685 11.537 0.155 1.00 89.44 101 LEU A CA 1
ATOM 789 C C . LEU A 1 101 ? -2.159 11.430 -1.282 1.00 89.44 101 LEU A C 1
ATOM 791 O O . LEU A 1 101 ? -0.947 11.473 -1.484 1.00 89.44 101 LEU A O 1
ATOM 795 N N . PHE A 1 102 ? -3.027 11.312 -2.292 1.00 88.94 102 PHE A N 1
ATOM 796 C CA . PHE A 1 102 ? -2.627 10.994 -3.668 1.00 88.94 102 PHE A CA 1
ATOM 797 C C . PHE A 1 102 ? -1.563 11.957 -4.213 1.00 88.94 102 PHE A C 1
ATOM 799 O O . PHE A 1 102 ? -0.471 11.531 -4.589 1.00 88.94 102 PHE A O 1
ATOM 806 N N . TYR A 1 103 ? -1.839 13.263 -4.179 1.00 88.88 103 TYR A N 1
ATOM 807 C CA . TYR A 1 103 ? -0.904 14.284 -4.666 1.00 88.88 103 TYR A CA 1
ATOM 808 C C . TYR A 1 103 ? 0.288 14.531 -3.734 1.00 88.88 103 TYR A C 1
ATOM 810 O O . TYR A 1 103 ? 1.269 15.128 -4.158 1.00 88.88 103 TYR A O 1
ATOM 818 N N . GLN A 1 104 ? 0.224 14.075 -2.481 1.00 91.56 104 GLN A N 1
ATOM 819 C CA . GLN A 1 104 ? 1.337 14.192 -1.532 1.00 91.56 104 GLN A CA 1
ATOM 820 C C . GLN A 1 104 ? 2.355 13.058 -1.707 1.00 91.56 104 GLN A C 1
ATOM 822 O O . GLN A 1 104 ? 3.543 13.233 -1.447 1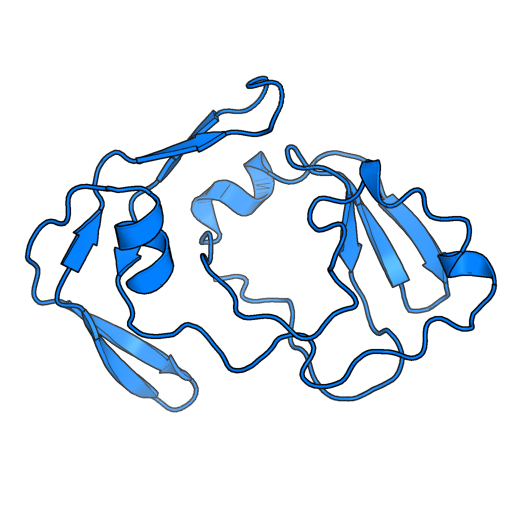.00 91.56 104 GLN A O 1
ATOM 827 N N . ILE A 1 105 ? 1.877 11.881 -2.117 1.00 93.75 105 ILE A N 1
ATOM 828 C CA . ILE A 1 105 ? 2.690 10.680 -2.303 1.00 93.75 105 ILE A CA 1
ATOM 829 C C . ILE A 1 105 ? 3.399 10.707 -3.655 1.00 93.75 105 ILE A C 1
ATOM 831 O O . ILE A 1 105 ? 4.555 10.287 -3.746 1.00 93.75 105 ILE A O 1
ATOM 835 N N . LEU A 1 106 ? 2.721 11.160 -4.711 1.00 94.69 106 LEU A N 1
ATOM 836 C CA . LEU A 1 106 ? 3.308 11.223 -6.045 1.00 94.69 106 LEU A CA 1
ATOM 837 C C . LEU A 1 106 ? 4.360 12.331 -6.138 1.00 94.69 106 LEU A C 1
ATOM 839 O O . LEU A 1 106 ? 4.192 13.424 -5.609 1.00 94.69 106 LEU A O 1
ATOM 843 N N . LYS A 1 107 ? 5.453 12.029 -6.838 1.00 94.25 107 LYS A N 1
ATOM 844 C CA . LYS A 1 107 ? 6.533 12.972 -7.138 1.00 94.25 107 LYS A CA 1
ATOM 845 C C . LYS A 1 107 ? 6.635 13.179 -8.639 1.00 94.25 107 LYS A C 1
ATOM 847 O O . LYS A 1 107 ? 6.224 12.325 -9.428 1.00 94.25 107 LYS A O 1
ATOM 852 N N . ASP A 1 108 ? 7.284 14.269 -9.027 1.00 94.25 108 ASP A N 1
ATOM 853 C CA . ASP A 1 108 ? 7.687 14.458 -10.412 1.00 94.25 108 ASP A CA 1
ATOM 854 C C . ASP A 1 108 ? 8.609 13.324 -10.871 1.00 94.25 108 ASP A C 1
ATOM 856 O O . ASP A 1 108 ? 9.489 12.843 -10.145 1.00 94.25 108 ASP A O 1
ATOM 860 N N . GLY A 1 109 ? 8.399 12.900 -12.113 1.00 92.12 109 GLY A N 1
ATOM 861 C CA . GLY A 1 109 ? 9.178 11.848 -12.749 1.00 92.12 109 GLY A CA 1
ATOM 862 C C . GLY A 1 109 ? 8.321 10.671 -13.190 1.00 92.12 109 GLY A C 1
ATOM 863 O O . GLY A 1 109 ? 7.623 10.023 -12.411 1.00 92.12 109 GLY A O 1
ATOM 864 N N . ARG A 1 110 ? 8.441 10.353 -14.477 1.00 92.62 110 ARG A N 1
ATOM 865 C CA . ARG A 1 110 ? 7.897 9.138 -15.076 1.00 92.62 110 ARG A CA 1
ATOM 866 C C . ARG A 1 110 ? 8.944 8.509 -15.982 1.00 92.62 110 ARG A C 1
ATOM 868 O O . ARG A 1 110 ? 9.621 9.221 -16.722 1.00 92.62 110 ARG A O 1
ATOM 875 N N . LYS A 1 111 ? 9.061 7.184 -15.954 1.00 90.31 111 LYS A N 1
ATOM 876 C CA . LYS A 1 111 ? 9.953 6.431 -16.844 1.00 90.31 111 LYS A CA 1
ATOM 877 C C . LYS A 1 111 ? 9.150 5.387 -17.603 1.00 90.31 111 LYS A C 1
ATOM 879 O O . LYS A 1 111 ? 8.659 4.433 -17.008 1.00 90.31 111 LYS A O 1
ATOM 884 N N . VAL A 1 112 ? 9.030 5.563 -18.914 1.00 89.06 112 VAL A N 1
ATOM 885 C CA . VAL A 1 112 ? 8.389 4.575 -19.787 1.00 89.06 112 VAL A CA 1
ATOM 886 C C . VAL A 1 112 ? 9.333 3.383 -19.935 1.00 89.06 112 VAL A C 1
ATOM 888 O O . VAL A 1 112 ? 10.466 3.534 -20.388 1.00 89.06 112 VAL A O 1
ATOM 891 N N . ILE A 1 113 ? 8.879 2.206 -19.509 1.00 83.81 113 ILE A N 1
ATOM 892 C CA . ILE A 1 113 ? 9.631 0.946 -19.610 1.00 83.81 113 ILE A CA 1
ATOM 893 C C . ILE A 1 113 ? 9.251 0.220 -20.895 1.00 83.81 113 ILE A C 1
ATOM 895 O O . ILE A 1 113 ? 10.109 -0.324 -21.581 1.00 83.81 113 ILE A O 1
ATOM 899 N N . SER A 1 114 ? 7.965 0.219 -21.233 1.00 80.81 114 SER A N 1
ATOM 900 C CA . SER A 1 114 ? 7.423 -0.335 -22.474 1.00 80.81 114 SER A CA 1
ATOM 901 C C . SER A 1 114 ? 6.130 0.392 -22.833 1.00 80.81 114 SER A C 1
ATOM 903 O O . SER A 1 114 ? 5.640 1.184 -22.028 1.00 80.81 114 SER A O 1
ATOM 905 N N . ASP A 1 115 ? 5.554 0.080 -23.991 1.00 80.12 115 ASP A N 1
ATOM 906 C CA . ASP A 1 115 ? 4.327 0.711 -24.500 1.00 80.12 115 ASP A CA 1
ATOM 907 C C . ASP A 1 115 ? 3.174 0.687 -23.488 1.00 80.12 115 ASP A C 1
ATOM 909 O O . ASP A 1 115 ? 2.361 1.604 -23.444 1.00 80.12 115 ASP A O 1
ATOM 913 N N . ASN A 1 116 ? 3.143 -0.331 -22.622 1.00 81.69 116 ASN A N 1
ATOM 914 C CA . ASN A 1 116 ? 2.080 -0.520 -21.643 1.00 81.69 116 ASN A CA 1
ATOM 915 C C . ASN A 1 116 ? 2.532 -0.341 -20.194 1.00 81.69 116 ASN A C 1
ATOM 917 O O . ASN A 1 116 ? 1.718 -0.566 -19.307 1.00 81.69 116 ASN A O 1
ATOM 921 N N . VAL A 1 117 ? 3.799 -0.009 -19.918 1.00 84.56 117 VAL A N 1
ATOM 922 C CA . VAL A 1 117 ? 4.333 -0.007 -18.544 1.00 84.56 117 VAL A CA 1
ATOM 923 C C . VAL A 1 117 ? 5.174 1.230 -18.291 1.00 84.56 117 VAL A C 1
ATOM 925 O O . VAL A 1 117 ? 6.161 1.487 -18.983 1.00 84.56 117 VAL A O 1
ATOM 928 N N . THR A 1 118 ? 4.809 1.961 -17.245 1.00 88.56 118 THR A N 1
ATOM 929 C CA . THR A 1 118 ? 5.462 3.191 -16.802 1.00 88.56 118 THR A CA 1
ATOM 930 C C . THR A 1 118 ? 5.780 3.100 -15.316 1.00 88.56 118 THR A C 1
ATOM 932 O O . THR A 1 118 ? 4.956 2.656 -14.521 1.00 88.56 118 THR A O 1
ATOM 935 N N . LEU A 1 119 ? 6.972 3.546 -14.934 1.00 91.25 119 LEU A N 1
ATOM 936 C CA . LEU A 1 119 ? 7.314 3.806 -13.542 1.00 91.25 119 LEU A CA 1
ATOM 937 C C . LEU A 1 119 ? 6.924 5.238 -13.192 1.00 91.25 119 LEU A C 1
ATOM 939 O O . LEU A 1 119 ? 7.326 6.166 -13.895 1.00 91.25 119 LEU A O 1
ATOM 943 N N . ILE A 1 120 ? 6.175 5.409 -12.110 1.00 94.06 120 ILE A N 1
ATOM 944 C CA . ILE A 1 120 ? 5.748 6.709 -11.584 1.00 94.06 120 ILE A CA 1
ATOM 945 C C . ILE A 1 120 ? 6.507 6.963 -10.286 1.00 94.06 120 ILE A C 1
ATOM 947 O O . ILE A 1 120 ? 6.514 6.104 -9.405 1.00 94.06 120 ILE A O 1
ATOM 951 N N . ASN A 1 121 ? 7.178 8.106 -10.175 1.00 95.50 121 ASN A N 1
ATOM 952 C CA . ASN A 1 121 ? 7.945 8.438 -8.981 1.00 95.50 121 ASN A CA 1
ATOM 953 C C . ASN A 1 121 ? 7.014 8.733 -7.791 1.00 95.50 121 ASN A C 1
ATOM 955 O O . ASN A 1 121 ? 5.956 9.343 -7.949 1.00 95.50 121 ASN A O 1
ATOM 959 N N . SER A 1 122 ? 7.407 8.309 -6.592 1.00 96.25 122 SER A N 1
ATOM 960 C CA . SER A 1 122 ? 6.662 8.584 -5.361 1.00 96.25 122 SER A CA 1
ATOM 961 C C . SER A 1 122 ? 7.597 8.704 -4.159 1.00 96.25 122 SER A C 1
ATOM 963 O O . SER A 1 122 ? 8.775 8.348 -4.222 1.00 96.25 122 SER A O 1
ATOM 965 N N . VAL A 1 123 ? 7.075 9.183 -3.033 1.00 95.69 123 VAL A N 1
ATOM 966 C CA . VAL A 1 123 ? 7.785 9.229 -1.743 1.00 95.69 123 VAL A CA 1
ATOM 967 C C . VAL A 1 123 ? 8.216 7.845 -1.234 1.00 95.69 123 VAL A C 1
ATOM 969 O O . VAL A 1 123 ? 9.182 7.766 -0.479 1.00 95.69 123 VAL A O 1
ATOM 972 N N . PHE A 1 124 ? 7.561 6.766 -1.678 1.00 94.19 124 PHE A N 1
ATOM 973 C CA . PHE A 1 124 ? 7.858 5.382 -1.283 1.00 94.19 124 PHE A CA 1
ATOM 974 C C . PHE A 1 124 ? 8.753 4.629 -2.281 1.00 94.19 124 PHE A C 1
ATOM 976 O O . PHE A 1 124 ? 9.066 3.466 -2.057 1.00 94.19 124 PHE A O 1
ATOM 983 N N . GLY A 1 125 ? 9.162 5.269 -3.381 1.00 93.62 125 GLY A N 1
ATOM 984 C CA . GLY A 1 125 ? 9.851 4.632 -4.508 1.00 93.62 125 GLY A CA 1
ATOM 985 C C . GLY A 1 125 ? 8.995 4.620 -5.776 1.00 93.62 125 GLY A C 1
ATOM 986 O O . GLY A 1 125 ? 7.876 5.133 -5.806 1.00 93.62 125 GLY A O 1
ATOM 987 N N . PHE A 1 126 ? 9.512 4.047 -6.858 1.00 92.88 126 PHE A N 1
ATOM 988 C CA . PHE A 1 126 ? 8.799 4.000 -8.131 1.00 92.88 126 PHE A CA 1
ATOM 989 C C . PHE A 1 126 ? 7.635 3.003 -8.097 1.00 92.88 126 PHE A C 1
ATOM 991 O O . PHE A 1 126 ? 7.805 1.821 -7.797 1.00 92.88 126 PHE A O 1
ATOM 998 N N . ILE A 1 127 ? 6.447 3.476 -8.459 1.00 93.00 127 ILE A N 1
ATOM 999 C CA . ILE A 1 127 ? 5.240 2.669 -8.623 1.00 93.00 127 ILE A CA 1
ATOM 1000 C C . ILE A 1 127 ? 5.217 2.125 -10.050 1.00 93.00 127 ILE A C 1
ATOM 1002 O O . ILE A 1 127 ? 5.302 2.891 -11.011 1.00 93.00 127 ILE A O 1
ATOM 1006 N N . VAL A 1 128 ? 5.064 0.809 -10.201 1.00 89.44 128 VAL A N 1
ATOM 1007 C CA . VAL A 1 128 ? 4.828 0.186 -11.510 1.00 89.44 128 VAL A CA 1
ATOM 1008 C C . VAL A 1 128 ? 3.363 0.391 -11.898 1.00 89.44 128 VAL A C 1
ATOM 1010 O O . VAL A 1 128 ? 2.459 -0.044 -11.183 1.00 89.44 128 VAL A O 1
ATOM 1013 N N . SER A 1 129 ? 3.134 1.056 -13.029 1.00 87.56 129 SER A N 1
ATOM 1014 C CA . SER A 1 129 ? 1.810 1.355 -13.573 1.00 87.56 129 SER A CA 1
ATOM 1015 C C . SER A 1 129 ? 1.672 0.852 -15.008 1.00 87.56 129 SER A C 1
ATOM 1017 O O . SER A 1 129 ? 2.637 0.863 -15.775 1.00 87.56 129 SER A O 1
ATOM 1019 N N . GLY A 1 130 ? 0.458 0.443 -15.370 1.00 82.06 130 GLY A N 1
ATOM 1020 C CA . GLY A 1 130 ? 0.104 -0.036 -16.701 1.00 82.06 130 GLY A CA 1
ATOM 1021 C C . GLY A 1 130 ? -0.069 -1.557 -16.800 1.00 82.06 130 GLY A C 1
ATOM 1022 O O . GLY A 1 130 ? -0.104 -2.268 -15.797 1.00 82.06 130 GLY A O 1
ATOM 1023 N N . SER A 1 131 ? -0.256 -2.051 -18.023 1.00 73.25 131 SER A N 1
ATOM 1024 C CA . SER A 1 131 ? -0.659 -3.432 -18.300 1.00 73.25 131 SER A CA 1
ATOM 1025 C C . SER A 1 131 ? 0.531 -4.321 -18.640 1.00 73.25 131 SER A C 1
ATOM 1027 O O . SER A 1 131 ? 1.139 -4.210 -19.703 1.00 73.25 131 SER A O 1
ATOM 1029 N N . ILE A 1 132 ? 0.809 -5.281 -17.766 1.00 66.81 132 ILE A N 1
ATOM 1030 C CA . ILE A 1 132 ? 1.805 -6.330 -17.990 1.00 66.81 132 ILE A CA 1
ATOM 1031 C C . ILE A 1 132 ? 1.057 -7.558 -18.540 1.00 66.81 132 ILE A C 1
ATOM 1033 O O . ILE A 1 132 ? 0.848 -8.527 -17.830 1.00 66.81 132 ILE A O 1
ATOM 1037 N N . LEU A 1 133 ? 0.555 -7.456 -19.779 1.00 53.91 133 LEU A N 1
ATOM 1038 C CA . LEU A 1 133 ? -0.151 -8.510 -20.540 1.00 53.91 133 LEU A CA 1
ATOM 1039 C C . LEU A 1 133 ? -1.251 -9.293 -19.763 1.00 53.91 133 LEU A C 1
ATOM 1041 O O . LEU A 1 133 ? -1.022 -10.378 -19.246 1.00 53.91 133 LEU A O 1
ATOM 1045 N N . MET A 1 134 ? -2.461 -8.708 -19.761 1.00 45.44 134 MET A N 1
ATOM 1046 C CA . MET A 1 134 ? -3.819 -9.256 -19.518 1.00 45.44 134 MET A CA 1
ATOM 1047 C C . MET A 1 134 ? -4.025 -10.424 -18.521 1.00 45.44 134 MET A C 1
ATOM 1049 O O . MET A 1 134 ? -3.987 -11.590 -18.893 1.00 45.44 134 MET A O 1
ATOM 1053 N N . GLN A 1 135 ? -4.525 -10.102 -17.325 1.00 34.84 135 GLN A N 1
ATOM 1054 C CA . GLN A 1 135 ? -5.950 -10.246 -16.967 1.00 34.84 135 GLN A CA 1
ATOM 1055 C C . GLN A 1 135 ? -6.247 -9.276 -15.813 1.00 34.84 135 GLN A C 1
ATOM 1057 O O . GLN A 1 135 ? -5.429 -9.130 -14.913 1.00 34.84 135 GLN A O 1
ATOM 1062 N N . LEU A 1 136 ? -7.361 -8.544 -15.933 1.00 39.47 136 LEU A N 1
ATOM 1063 C CA . LEU A 1 136 ? -7.770 -7.359 -15.164 1.00 39.47 136 LEU A CA 1
ATOM 1064 C C . LEU A 1 136 ? -7.008 -7.080 -13.856 1.00 39.47 136 LEU A C 1
ATOM 1066 O O . LEU A 1 136 ? -7.108 -7.810 -12.874 1.00 39.47 136 LEU A O 1
ATOM 1070 N N . THR A 1 137 ? -6.398 -5.901 -13.770 1.00 30.84 137 THR A N 1
ATOM 1071 C CA . THR A 1 137 ? -6.306 -5.197 -12.488 1.00 30.84 137 THR A CA 1
ATOM 1072 C C . THR A 1 137 ? -6.595 -3.728 -12.744 1.00 30.84 137 THR A C 1
ATOM 1074 O O . THR A 1 137 ? -5.766 -2.999 -13.283 1.00 30.84 137 THR A O 1
ATOM 1077 N N . ILE A 1 138 ? -7.804 -3.297 -12.384 1.00 28.64 138 ILE A N 1
ATOM 1078 C CA . ILE A 1 138 ? -8.118 -1.875 -12.264 1.00 28.64 138 ILE A CA 1
ATOM 1079 C C . ILE A 1 138 ? -7.218 -1.344 -11.145 1.00 28.64 138 ILE A C 1
ATOM 1081 O O . ILE A 1 138 ? -7.449 -1.617 -9.971 1.00 28.64 138 ILE A O 1
ATOM 1085 N N . LYS A 1 139 ? -6.165 -0.611 -11.509 1.00 39.59 139 LYS A N 1
ATOM 1086 C CA . LYS A 1 139 ? -5.398 0.235 -10.589 1.00 39.59 139 LYS A CA 1
ATOM 1087 C C . LYS A 1 139 ? -5.697 1.699 -10.901 1.00 39.59 139 LYS A C 1
ATOM 1089 O O . LYS A 1 139 ? -4.820 2.449 -11.297 1.00 39.59 139 LYS A O 1
ATOM 1094 N N . VAL A 1 140 ? -6.963 2.073 -10.733 1.00 25.08 140 VAL A N 1
ATOM 1095 C CA . VAL A 1 140 ? -7.395 3.435 -10.397 1.00 25.08 140 VAL A CA 1
ATOM 1096 C C . VAL A 1 140 ? -8.648 3.273 -9.533 1.00 25.08 140 VAL A C 1
ATOM 1098 O O . VAL A 1 140 ? -9.747 3.121 -10.053 1.00 25.08 140 VAL A O 1
ATOM 1101 N N . ILE A 1 141 ? -8.487 3.254 -8.211 1.00 28.56 141 ILE A N 1
ATOM 1102 C CA . ILE A 1 141 ? -9.526 3.816 -7.344 1.00 28.56 141 ILE A CA 1
ATOM 1103 C C . ILE A 1 141 ? -9.013 5.216 -7.043 1.00 28.56 141 ILE A C 1
ATOM 1105 O O . ILE A 1 141 ? -8.194 5.408 -6.151 1.00 28.56 141 ILE A O 1
ATOM 1109 N N . VAL A 1 142 ? -9.403 6.161 -7.891 1.00 24.08 142 VAL A N 1
ATOM 1110 C CA . VAL A 1 142 ? -9.468 7.563 -7.498 1.00 24.08 142 VAL A CA 1
ATOM 1111 C C . VAL A 1 142 ? -10.925 7.757 -7.115 1.00 24.08 142 VAL A C 1
ATOM 1113 O O . VAL A 1 142 ? -11.802 7.682 -7.975 1.00 24.08 142 VAL A O 1
ATOM 1116 N N . SER A 1 143 ? -11.166 7.916 -5.821 1.00 31.80 143 SER A N 1
ATOM 1117 C CA . SER A 1 143 ? -12.308 8.666 -5.308 1.00 31.80 143 SER A CA 1
ATOM 1118 C C . SER A 1 143 ? -11.741 9.858 -4.572 1.00 31.80 143 SER A C 1
ATOM 1120 O O . SER A 1 143 ? -10.981 9.570 -3.622 1.00 31.80 143 SER A O 1
#

Organism: Trichonephila clavata (NCBI:txid2740835)

Secondary structure (DSSP, 8-state):
-BHHHHHHTT---EEEEEEEE-GGG-EEEEEEEEEEEEEE-TTSS-EEEEEEEEBS-S-S-BSSS-----SHHHHTS-GGGBS-TTTTS-B-------GGGHHHHEEEEEEEEETTEEEEEETTSBEEEE-SSSS--------

Foldseek 3Di:
DEPVLCVVVVADWDADFDWDADPPRDIDTFGTKGAQDWDAAPVRPDIDTDIDGYDNADDFWVVNDQFDPPPPLVVPDDLVQELHSCNRPGDGDPDDDACVCVVVFFDDDKDDSDPFWIWTQGNSGTYIDGDRDDDDDPPDPHD

pLDDT: mean 85.27, std 16.66, range [24.08, 98.19]

Radius of gyration: 16.6 Å; chains: 1; bounding box: 40×29×44 Å